Protein AF-A0A7Z1R281-F1 (afdb_monomer_lite)

Foldseek 3Di:
DDPPLPPDPLLVLLQDFADDPPRHDRPLVSLDPVSLVSNLVVLVVQLVVQQVCLVPDPDDDDCVSHVVSNVVGRPSVVSSVVSCVVCVVPVDPD

Secondary structure (DSSP, 8-state):
--TTTT--HHHHHHHSPPBSGGG-B--GGG--HHHHHHHHHHHHHHHHHHHHHHHT--SPP-IIIIIIHHHHTTHHHHHHHHHHHHHHHHS---

pLDDT: mean 91.54, std 13.91, range [41.34, 98.81]

Sequence (94 aa):
MSALSVHSPTVKALLAPWSGPFGGTPPFDRATPSAIERAYEIAIERKRAEVRAIAANPAPPDFANTIQALEDAGQELRRVDCLFRVLAKTMSSG

Radius of gyration: 15.67 Å; chains: 1; bounding box: 44×34×39 Å

Structure (mmCIF, N/CA/C/O backbone):
data_AF-A0A7Z1R281-F1
#
_entry.id   AF-A0A7Z1R281-F1
#
loop_
_atom_site.group_PDB
_atom_site.id
_atom_site.type_symbol
_atom_site.label_atom_id
_atom_site.label_alt_id
_atom_site.label_comp_id
_atom_site.label_asym_id
_atom_site.label_entity_id
_atom_si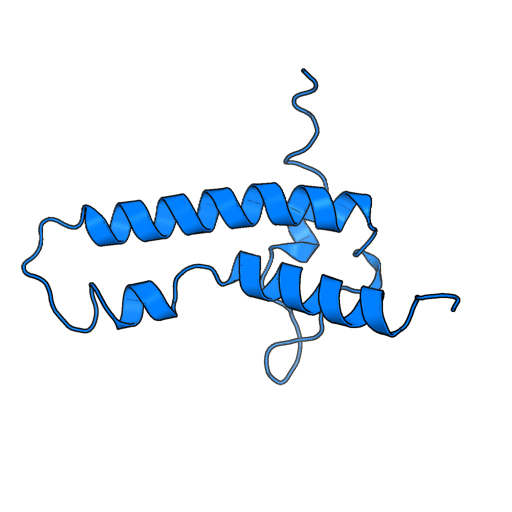te.label_seq_id
_atom_site.pdbx_PDB_ins_code
_atom_site.Cartn_x
_atom_site.Cartn_y
_atom_site.Cartn_z
_atom_site.occupancy
_atom_site.B_iso_or_equiv
_atom_site.auth_seq_id
_atom_site.auth_comp_id
_atom_site.auth_asym_id
_atom_site.auth_atom_id
_atom_site.pdbx_PDB_model_num
ATOM 1 N N . MET A 1 1 ? -7.723 17.267 -18.041 1.00 41.34 1 MET A N 1
ATOM 2 C CA . MET A 1 1 ? -8.288 16.156 -17.241 1.00 41.34 1 MET A CA 1
ATOM 3 C C . MET A 1 1 ? -8.400 14.905 -18.113 1.00 41.34 1 MET A C 1
ATOM 5 O O . MET A 1 1 ? -9.456 14.671 -18.681 1.00 41.34 1 MET A O 1
ATOM 9 N N . SER A 1 2 ? -7.328 14.116 -18.263 1.00 42.69 2 SER A N 1
ATOM 10 C CA . SER A 1 2 ? -7.398 12.858 -19.030 1.00 42.69 2 SER A CA 1
ATOM 11 C C . SER A 1 2 ? -7.592 11.667 -18.101 1.00 42.69 2 SER A C 1
ATOM 13 O O . SER A 1 2 ? -6.678 11.252 -17.392 1.00 42.69 2 SER A O 1
ATOM 15 N N . ALA A 1 3 ? -8.789 11.089 -18.157 1.00 42.59 3 ALA A N 1
ATOM 16 C CA . ALA A 1 3 ? -9.221 9.886 -17.452 1.00 42.59 3 ALA A CA 1
ATOM 17 C C . ALA A 1 3 ? -8.570 8.574 -17.967 1.00 42.59 3 ALA A C 1
ATOM 19 O O . ALA A 1 3 ? -9.139 7.497 -17.816 1.00 42.59 3 ALA A O 1
ATOM 20 N N . LEU A 1 4 ? -7.369 8.630 -18.558 1.00 46.62 4 LEU A N 1
ATOM 21 C CA . LEU A 1 4 ? -6.680 7.463 -19.138 1.00 46.62 4 LEU A CA 1
ATOM 22 C C . LEU A 1 4 ? -5.639 6.807 -18.206 1.00 46.62 4 LEU A C 1
ATOM 24 O O . LEU A 1 4 ? -5.121 5.741 -18.522 1.00 46.62 4 LEU A O 1
ATOM 28 N N . SER A 1 5 ? -5.345 7.378 -17.034 1.00 52.44 5 SER A N 1
ATOM 29 C CA . SER A 1 5 ? -4.129 7.024 -16.271 1.00 52.44 5 SER A CA 1
ATOM 30 C C . SER A 1 5 ? -4.292 5.962 -15.162 1.00 52.44 5 SER A C 1
ATOM 32 O O . SER A 1 5 ? -3.375 5.739 -14.377 1.00 52.44 5 SER A O 1
ATOM 34 N N . VAL A 1 6 ? -5.450 5.299 -15.043 1.00 51.25 6 VAL A N 1
ATOM 35 C CA . VAL A 1 6 ? -5.642 4.186 -14.072 1.00 51.25 6 VAL A CA 1
ATOM 36 C C . VAL A 1 6 ? -5.550 2.805 -14.741 1.00 51.25 6 VAL A C 1
ATOM 38 O O . VAL A 1 6 ? -5.361 1.799 -14.065 1.00 51.25 6 VAL A O 1
ATOM 41 N N . HIS A 1 7 ? -5.621 2.749 -16.076 1.00 61.31 7 HIS A N 1
ATOM 42 C CA . HIS A 1 7 ? -5.666 1.503 -16.855 1.00 61.31 7 HIS A CA 1
ATOM 43 C C . HIS A 1 7 ? -4.338 1.148 -17.538 1.00 61.31 7 HIS A C 1
ATOM 45 O O . HIS A 1 7 ? -4.302 0.248 -18.373 1.00 61.31 7 HIS A O 1
ATOM 51 N N . SER A 1 8 ? -3.238 1.827 -17.192 1.00 84.44 8 SER A N 1
ATOM 52 C CA . SER A 1 8 ? -1.931 1.495 -17.761 1.00 84.44 8 SER A CA 1
ATOM 53 C C . SER A 1 8 ? -1.452 0.120 -17.260 1.00 84.44 8 SER A C 1
ATOM 55 O O . SER A 1 8 ? -1.329 -0.069 -16.042 1.00 84.44 8 SER A O 1
ATOM 57 N N . PRO A 1 9 ? -1.135 -0.838 -18.155 1.00 87.50 9 PRO A N 1
ATOM 58 C CA . PRO A 1 9 ? -0.618 -2.151 -17.768 1.00 87.50 9 PRO A CA 1
ATOM 59 C C . PRO A 1 9 ? 0.674 -2.085 -16.946 1.00 87.50 9 PRO A C 1
ATOM 61 O O . PRO A 1 9 ? 0.888 -2.937 -16.083 1.00 87.50 9 PRO A O 1
ATOM 64 N N . THR A 1 10 ? 1.519 -1.072 -17.177 1.00 92.81 10 THR A N 1
ATOM 65 C CA . THR A 1 10 ? 2.759 -0.875 -16.413 1.00 92.81 10 THR A CA 1
ATOM 66 C C . THR A 1 10 ? 2.454 -0.456 -14.981 1.00 92.81 10 THR A C 1
ATOM 68 O O . THR A 1 10 ? 2.889 -1.130 -14.056 1.00 92.81 10 THR A O 1
ATOM 71 N N . VAL A 1 11 ? 1.605 0.560 -14.785 1.00 96.50 11 VAL A N 1
ATOM 72 C CA . VAL A 1 11 ? 1.170 1.024 -13.453 1.00 96.50 11 VAL A CA 1
ATOM 73 C C . VAL A 1 11 ? 0.501 -0.106 -12.670 1.00 96.50 11 VAL A C 1
ATOM 75 O O . VAL A 1 11 ? 0.833 -0.336 -11.509 1.00 96.50 11 VAL A O 1
ATOM 78 N N . LYS A 1 12 ? -0.393 -0.871 -13.313 1.00 95.50 12 LYS A N 1
ATOM 79 C CA . LYS A 1 12 ? -1.042 -2.030 -12.682 1.00 95.50 12 LYS A CA 1
ATOM 80 C C . LYS A 1 12 ? -0.019 -3.068 -12.212 1.00 95.50 12 LYS A C 1
ATOM 82 O O . LYS A 1 12 ? -0.190 -3.637 -11.137 1.00 95.50 12 LYS A O 1
ATOM 87 N N . ALA A 1 13 ? 1.033 -3.307 -12.993 1.00 95.25 13 ALA A N 1
ATOM 88 C CA . ALA A 1 13 ? 2.078 -4.254 -12.626 1.00 95.25 13 ALA A CA 1
ATOM 89 C C . ALA A 1 13 ? 2.890 -3.798 -11.404 1.00 95.25 13 ALA A C 1
ATOM 91 O O . ALA A 1 13 ? 3.235 -4.640 -10.584 1.00 95.25 13 ALA A O 1
ATOM 92 N N . LEU A 1 14 ? 3.151 -2.493 -11.245 1.00 97.00 14 LEU A N 1
ATOM 93 C CA . LEU A 1 14 ? 3.921 -1.981 -10.099 1.00 97.00 14 LEU A CA 1
ATOM 94 C C . LEU A 1 14 ? 3.149 -2.078 -8.770 1.00 97.00 14 LEU A C 1
ATOM 96 O O . LEU A 1 14 ? 3.761 -2.173 -7.708 1.00 97.00 14 LEU A O 1
ATOM 100 N N . LEU A 1 15 ? 1.813 -2.059 -8.828 1.00 97.44 15 LEU A N 1
ATOM 101 C CA . LEU A 1 15 ? 0.930 -2.152 -7.657 1.00 97.44 15 LEU A CA 1
ATOM 102 C C . LEU A 1 15 ? 0.630 -3.609 -7.257 1.00 97.44 15 LEU A C 1
ATOM 104 O O . LEU A 1 15 ? 0.418 -3.910 -6.077 1.00 97.44 15 LEU A O 1
ATOM 108 N N . ALA A 1 16 ? 0.611 -4.519 -8.232 1.00 96.19 16 ALA A N 1
ATOM 109 C CA . ALA A 1 16 ? 0.260 -5.919 -8.028 1.00 96.19 16 ALA A CA 1
ATOM 110 C C . ALA A 1 16 ? 1.274 -6.667 -7.135 1.00 96.19 16 ALA A C 1
ATOM 112 O O . ALA A 1 16 ? 2.458 -6.321 -7.115 1.00 96.19 16 ALA A O 1
ATOM 113 N N . PRO A 1 17 ? 0.841 -7.722 -6.415 1.00 96.19 17 PRO A N 1
ATOM 114 C CA . PRO A 1 17 ? 1.759 -8.669 -5.794 1.00 96.19 17 PRO A CA 1
ATOM 115 C C . PRO A 1 17 ? 2.760 -9.219 -6.809 1.00 96.19 17 PRO A C 1
ATOM 117 O O . PRO A 1 17 ? 2.412 -9.481 -7.963 1.00 96.19 17 PRO A O 1
ATOM 120 N N . TRP A 1 18 ? 4.000 -9.406 -6.372 1.00 95.19 18 TRP A N 1
ATOM 121 C CA . TRP A 1 18 ? 5.015 -10.031 -7.206 1.00 95.19 18 TRP A CA 1
ATOM 122 C C . TRP A 1 18 ? 4.743 -11.528 -7.336 1.00 95.19 18 TRP A C 1
ATOM 124 O O . TRP A 1 18 ? 4.099 -12.145 -6.487 1.00 95.19 18 TRP A O 1
ATOM 134 N N . SER A 1 19 ? 5.220 -12.107 -8.432 1.00 91.69 19 SER A N 1
ATOM 135 C CA . SER A 1 19 ? 5.035 -13.524 -8.742 1.00 91.69 19 SER A CA 1
ATOM 136 C C . SER A 1 19 ? 6.385 -14.231 -8.814 1.00 91.69 19 SER A C 1
ATOM 138 O O . SER A 1 19 ? 7.397 -13.610 -9.145 1.00 91.69 19 SER A O 1
ATOM 140 N N . GLY A 1 20 ? 6.396 -15.519 -8.468 1.00 92.69 20 GLY A N 1
ATOM 141 C CA . GLY A 1 20 ? 7.594 -16.360 -8.429 1.00 92.69 20 GLY A CA 1
ATOM 142 C C . GLY A 1 20 ? 7.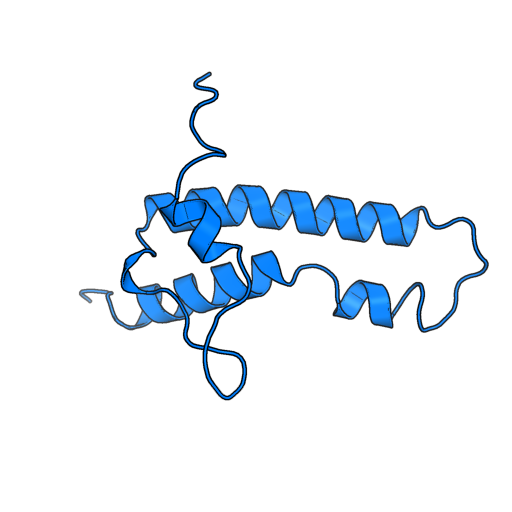942 -16.876 -7.023 1.00 92.69 20 GLY A C 1
ATOM 143 O O . GLY A 1 20 ? 7.239 -16.574 -6.056 1.00 92.69 20 GLY A O 1
ATOM 144 N N . PRO A 1 21 ? 9.010 -17.684 -6.902 1.00 93.94 21 PRO A N 1
ATOM 145 C CA . PRO A 1 21 ? 9.467 -18.239 -5.628 1.00 93.94 21 PRO A CA 1
ATOM 146 C C . PRO A 1 21 ? 9.796 -17.162 -4.582 1.00 93.94 21 PRO A C 1
ATOM 148 O O . PRO A 1 21 ? 10.128 -16.032 -4.932 1.00 93.94 21 PRO A O 1
ATOM 151 N N . PHE A 1 22 ? 9.730 -17.523 -3.295 1.00 92.56 22 PHE A N 1
ATOM 152 C CA . PHE A 1 22 ? 10.125 -16.665 -2.160 1.00 92.56 22 PHE A CA 1
ATOM 153 C C . PHE A 1 22 ? 9.411 -15.300 -2.074 1.00 92.56 22 PHE A C 1
ATOM 155 O O . PHE A 1 22 ? 9.964 -14.345 -1.539 1.00 92.56 22 PHE A O 1
ATOM 162 N N . GLY A 1 23 ? 8.182 -15.192 -2.590 1.00 87.81 23 GLY A N 1
ATOM 163 C CA . GLY A 1 23 ? 7.422 -13.933 -2.607 1.00 87.81 23 GLY A CA 1
ATOM 164 C C . GLY A 1 23 ? 7.558 -13.127 -3.904 1.00 87.81 23 GLY A C 1
ATOM 165 O O . GLY A 1 23 ? 6.937 -12.073 -4.025 1.00 87.81 23 GLY A O 1
ATOM 166 N N . GLY A 1 24 ? 8.295 -13.649 -4.887 1.00 93.69 24 GLY A N 1
ATOM 167 C CA . GLY A 1 24 ? 8.344 -13.145 -6.254 1.00 93.69 24 GLY A CA 1
ATOM 168 C C . GLY A 1 24 ? 9.415 -12.091 -6.525 1.00 93.69 24 GLY A C 1
ATOM 169 O O . GLY A 1 24 ? 10.095 -11.602 -5.626 1.00 93.69 24 GLY A O 1
ATOM 170 N N . THR A 1 25 ? 9.577 -11.749 -7.804 1.00 92.94 25 THR A N 1
ATOM 171 C CA . THR A 1 25 ? 10.562 -10.760 -8.273 1.00 92.94 25 THR A CA 1
ATOM 172 C C . THR A 1 25 ? 9.867 -9.463 -8.706 1.00 92.94 25 THR A C 1
ATOM 174 O O . THR A 1 25 ? 8.826 -9.537 -9.369 1.00 92.94 25 THR A O 1
ATOM 177 N N . PRO A 1 26 ? 10.411 -8.273 -8.374 1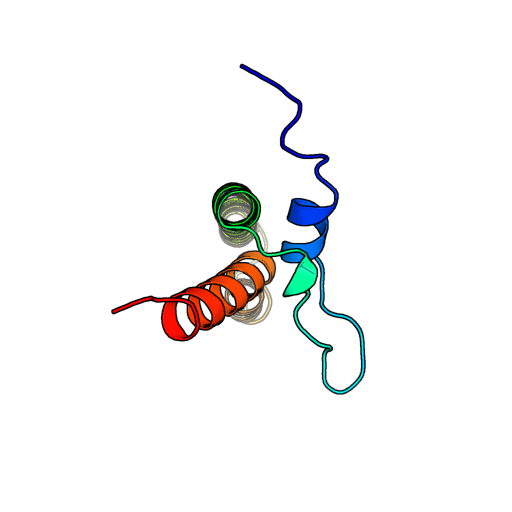.00 94.69 26 PRO A N 1
ATOM 178 C CA . PRO A 1 26 ? 9.823 -7.009 -8.805 1.00 94.69 26 PRO A CA 1
ATOM 179 C C . PRO A 1 26 ? 9.819 -6.870 -10.340 1.00 94.69 26 PRO A C 1
ATOM 181 O O . PRO A 1 26 ? 10.795 -7.260 -10.986 1.00 94.69 26 PRO A O 1
ATOM 184 N N . PRO A 1 27 ? 8.774 -6.272 -10.941 1.00 94.94 27 PRO A N 1
ATOM 185 C CA . PRO A 1 27 ? 8.670 -6.082 -12.390 1.00 94.94 27 PRO A CA 1
ATOM 186 C C . PRO A 1 27 ? 9.511 -4.883 -12.868 1.00 94.94 27 PRO A C 1
ATOM 188 O O . PRO A 1 27 ? 8.977 -3.852 -13.287 1.00 94.94 27 PRO A O 1
ATOM 191 N N . PHE A 1 28 ? 10.839 -4.984 -12.760 1.00 93.25 28 PHE A N 1
ATOM 192 C CA . PHE A 1 28 ? 11.766 -3.903 -13.127 1.00 93.25 28 PHE A CA 1
ATOM 193 C C . PHE A 1 28 ? 11.660 -3.490 -14.601 1.00 93.25 28 PHE A C 1
ATOM 195 O O . PHE A 1 28 ? 11.834 -2.317 -14.919 1.00 93.25 28 PHE A O 1
ATOM 202 N N . ASP A 1 29 ? 11.293 -4.420 -15.486 1.00 93.12 29 ASP A N 1
ATOM 203 C CA . ASP A 1 29 ? 11.038 -4.187 -16.913 1.00 93.12 29 ASP A CA 1
ATOM 204 C C . ASP A 1 29 ? 9.906 -3.177 -17.175 1.00 93.12 29 ASP A C 1
ATOM 206 O O . ASP A 1 29 ? 9.829 -2.588 -18.252 1.00 93.12 29 ASP A O 1
ATOM 210 N N . ARG A 1 30 ? 9.029 -2.952 -16.189 1.00 93.62 30 ARG A N 1
ATOM 211 C CA . ARG A 1 30 ? 7.858 -2.064 -16.293 1.00 93.62 30 ARG A CA 1
ATOM 212 C C . ARG A 1 30 ? 7.991 -0.782 -15.478 1.00 93.62 30 ARG A C 1
ATOM 214 O O . ARG A 1 30 ? 7.097 0.065 -15.532 1.00 93.62 30 ARG A O 1
ATOM 221 N N . ALA A 1 31 ? 9.067 -0.638 -14.711 1.00 93.56 31 ALA A N 1
ATOM 222 C CA . ALA A 1 31 ? 9.250 0.430 -13.738 1.00 93.56 31 ALA A CA 1
ATOM 223 C C . ALA A 1 31 ? 9.902 1.675 -14.367 1.00 93.56 31 ALA A C 1
ATOM 225 O O . ALA A 1 31 ? 11.036 2.035 -14.064 1.00 93.56 31 ALA A O 1
ATOM 226 N N . THR A 1 32 ? 9.174 2.350 -15.261 1.00 93.19 32 THR A N 1
ATOM 227 C CA . THR A 1 32 ? 9.590 3.656 -15.801 1.00 93.19 32 THR A CA 1
ATOM 228 C C . THR A 1 32 ? 9.343 4.778 -14.781 1.00 93.19 32 THR A C 1
ATOM 230 O O . THR A 1 32 ? 8.432 4.647 -13.959 1.00 93.19 32 THR A O 1
ATOM 233 N N . PRO A 1 33 ? 10.058 5.923 -14.851 1.00 93.69 33 PRO A N 1
ATOM 234 C CA . PRO A 1 33 ? 9.813 7.054 -13.949 1.00 93.69 33 PRO A CA 1
ATOM 235 C C . PRO A 1 33 ? 8.344 7.505 -13.912 1.00 93.69 33 PRO A C 1
ATOM 237 O O . PRO A 1 33 ? 7.776 7.664 -12.836 1.00 93.69 33 PRO A O 1
ATOM 240 N N . SER A 1 34 ? 7.692 7.604 -15.077 1.00 94.50 34 SER A N 1
ATOM 241 C CA . SER A 1 34 ? 6.275 7.982 -15.181 1.00 94.50 34 SER A CA 1
ATOM 242 C C . SER A 1 34 ? 5.321 6.937 -14.592 1.00 94.50 34 SER A C 1
ATOM 244 O O . SER A 1 34 ? 4.305 7.289 -13.993 1.00 94.50 34 SER A O 1
ATOM 246 N N . ALA A 1 35 ? 5.634 5.645 -14.736 1.00 96.12 35 ALA A N 1
ATOM 247 C CA . ALA A 1 35 ? 4.838 4.583 -14.132 1.00 96.12 35 ALA A CA 1
ATOM 248 C C . ALA A 1 35 ? 4.986 4.578 -12.604 1.00 96.12 35 ALA A C 1
ATOM 250 O O . ALA A 1 35 ? 3.995 4.366 -11.909 1.00 96.12 35 ALA A O 1
ATOM 251 N N . ILE A 1 36 ? 6.191 4.845 -12.089 1.00 96.44 36 ILE A N 1
ATOM 252 C CA . ILE A 1 36 ? 6.474 4.945 -10.652 1.00 96.44 36 ILE A CA 1
ATOM 253 C C . ILE A 1 36 ? 5.749 6.137 -10.033 1.00 96.44 36 ILE A C 1
ATOM 255 O O . ILE A 1 36 ? 5.061 5.957 -9.032 1.00 96.44 36 ILE A O 1
ATOM 259 N N . GLU A 1 37 ? 5.853 7.325 -10.634 1.00 96.19 37 GLU A N 1
ATOM 260 C CA . GLU A 1 37 ? 5.154 8.530 -10.170 1.00 96.19 37 GLU A CA 1
ATOM 261 C C . GLU A 1 37 ? 3.650 8.266 -10.050 1.00 96.19 37 GLU A C 1
ATOM 263 O O . GLU A 1 37 ? 3.056 8.425 -8.981 1.00 96.19 37 GLU A O 1
ATOM 268 N N . ARG A 1 38 ? 3.045 7.731 -11.115 1.00 96.81 38 ARG A N 1
ATOM 269 C CA . ARG A 1 38 ? 1.616 7.429 -11.116 1.00 96.81 38 ARG A CA 1
ATOM 270 C C . ARG A 1 38 ? 1.234 6.332 -10.118 1.00 96.81 38 ARG A C 1
ATOM 272 O O . ARG A 1 38 ? 0.170 6.403 -9.500 1.00 96.81 38 ARG A O 1
ATOM 279 N N . ALA A 1 39 ? 2.070 5.308 -9.961 1.00 97.75 39 ALA A N 1
ATOM 280 C CA . ALA A 1 39 ? 1.835 4.245 -8.991 1.00 97.75 39 ALA A CA 1
ATOM 281 C C . ALA A 1 39 ? 1.924 4.766 -7.547 1.00 97.75 39 ALA A C 1
ATOM 283 O O . ALA A 1 39 ? 1.106 4.364 -6.722 1.00 97.75 39 ALA A O 1
ATOM 284 N N . TYR A 1 40 ? 2.834 5.699 -7.246 1.00 98.12 40 TYR A N 1
ATOM 285 C CA . TYR A 1 40 ? 2.905 6.355 -5.938 1.00 98.12 40 TYR A CA 1
ATOM 286 C C . TYR A 1 40 ? 1.616 7.107 -5.611 1.00 98.12 40 TYR A C 1
ATOM 288 O O . TYR A 1 40 ? 1.065 6.905 -4.531 1.00 98.12 40 TYR A O 1
ATOM 296 N N . GLU A 1 41 ? 1.102 7.927 -6.533 1.00 98.00 41 GLU A N 1
ATOM 297 C CA . GLU A 1 41 ? -0.153 8.666 -6.327 1.00 98.00 41 GLU A CA 1
ATOM 298 C C . GLU A 1 41 ? -1.310 7.727 -5.955 1.00 98.00 41 GLU A C 1
ATOM 300 O O . GLU A 1 41 ? -2.029 7.959 -4.980 1.00 98.00 41 GLU A O 1
ATOM 305 N N . ILE A 1 42 ? -1.458 6.630 -6.705 1.00 98.25 42 ILE A N 1
ATOM 306 C CA . ILE A 1 42 ? -2.505 5.629 -6.475 1.00 98.25 42 ILE A CA 1
ATOM 307 C C . ILE A 1 42 ? -2.291 4.914 -5.135 1.00 98.25 42 ILE A C 1
ATOM 309 O O . ILE A 1 42 ? -3.233 4.782 -4.352 1.00 98.25 42 ILE A O 1
ATOM 313 N N . ALA A 1 43 ? -1.068 4.465 -4.854 1.00 98.31 43 ALA A N 1
ATOM 314 C CA . ALA A 1 43 ? -0.755 3.697 -3.654 1.00 98.31 43 ALA A CA 1
ATOM 315 C C . ALA A 1 43 ? -0.867 4.529 -2.366 1.00 98.31 43 ALA A C 1
ATOM 317 O O . ALA A 1 43 ? -1.296 4.010 -1.335 1.00 98.31 43 ALA A O 1
ATOM 318 N N . ILE A 1 44 ? -0.528 5.822 -2.413 1.00 98.62 44 ILE A N 1
ATOM 319 C CA . ILE A 1 44 ? -0.722 6.749 -1.290 1.00 98.62 44 ILE A CA 1
ATOM 320 C C . ILE A 1 44 ? -2.213 6.908 -0.996 1.00 98.62 44 ILE A C 1
ATOM 322 O O . ILE A 1 44 ? -2.613 6.815 0.167 1.00 98.62 44 ILE A O 1
ATOM 326 N N . GLU A 1 45 ? -3.044 7.120 -2.020 1.00 98.56 45 GLU A N 1
ATOM 327 C CA . GLU A 1 45 ? -4.482 7.286 -1.801 1.00 98.56 45 GLU A CA 1
ATOM 328 C C . GLU A 1 45 ? -5.134 5.998 -1.287 1.00 98.56 45 GLU A C 1
ATOM 330 O O . GLU A 1 45 ? -5.955 6.043 -0.370 1.00 98.56 45 GLU A O 1
ATOM 335 N N . ARG A 1 46 ? -4.709 4.835 -1.791 1.00 98.50 46 ARG A N 1
ATOM 336 C CA . ARG A 1 46 ? -5.173 3.533 -1.292 1.00 98.50 46 ARG A CA 1
ATOM 337 C C . ARG A 1 46 ? -4.759 3.283 0.153 1.00 98.50 46 ARG A C 1
ATOM 339 O O . ARG A 1 46 ? -5.624 2.971 0.963 1.00 98.50 46 ARG A O 1
ATOM 346 N N . LYS A 1 47 ? -3.499 3.545 0.522 1.00 98.69 47 LYS A N 1
ATOM 347 C CA . LYS A 1 47 ? -3.058 3.455 1.924 1.00 98.69 47 LYS A CA 1
ATOM 348 C C . LYS A 1 47 ? -3.864 4.387 2.832 1.00 98.69 47 LYS A C 1
ATOM 350 O O . LYS A 1 47 ? -4.254 3.998 3.928 1.00 98.69 47 LYS A O 1
ATOM 355 N N . ARG A 1 48 ? -4.142 5.622 2.396 1.00 98.75 48 ARG A N 1
ATOM 356 C CA . ARG A 1 48 ? -5.002 6.545 3.156 1.00 98.75 48 ARG A CA 1
ATOM 357 C C . ARG A 1 48 ? -6.414 5.988 3.321 1.00 98.75 48 ARG A C 1
ATOM 359 O O . ARG A 1 48 ? -6.972 6.106 4.406 1.00 98.75 48 ARG A O 1
ATOM 366 N N . ALA A 1 49 ? -6.987 5.389 2.279 1.00 98.75 49 ALA A N 1
ATOM 367 C CA . ALA A 1 49 ? -8.300 4.756 2.349 1.00 98.75 49 ALA A CA 1
ATOM 368 C C . ALA A 1 49 ? -8.317 3.559 3.315 1.00 98.75 49 ALA A C 1
ATOM 370 O O . ALA A 1 49 ? -9.225 3.477 4.137 1.00 98.75 49 ALA A O 1
ATOM 371 N N . GLU A 1 50 ? -7.298 2.699 3.274 1.00 98.69 50 GLU A N 1
ATOM 372 C CA . GLU A 1 50 ? -7.120 1.577 4.207 1.00 98.69 50 GLU A CA 1
ATOM 373 C C . GLU A 1 50 ? -7.042 2.069 5.659 1.00 98.69 50 GLU A C 1
ATOM 375 O O . GLU A 1 50 ? -7.807 1.620 6.508 1.00 98.69 50 GLU A O 1
ATOM 380 N N . VAL A 1 51 ? -6.195 3.065 5.940 1.00 98.81 51 VAL A N 1
ATOM 381 C CA . VAL A 1 51 ? -6.061 3.651 7.286 1.00 98.81 51 VAL A CA 1
ATOM 382 C C . VAL A 1 51 ? -7.363 4.305 7.753 1.00 98.81 51 VAL A C 1
ATOM 384 O O . VAL A 1 51 ? -7.741 4.149 8.911 1.00 98.81 51 VAL A O 1
ATOM 387 N N . ARG A 1 52 ? -8.088 5.007 6.869 1.00 98.81 52 ARG A N 1
ATOM 388 C CA . ARG A 1 52 ? -9.410 5.567 7.200 1.00 98.81 52 ARG A CA 1
ATOM 389 C C . ARG A 1 52 ? -10.420 4.473 7.539 1.00 98.81 52 ARG A C 1
ATOM 391 O O . ARG A 1 52 ? -11.194 4.659 8.468 1.00 98.81 52 ARG A O 1
ATOM 398 N N . ALA A 1 53 ? -10.413 3.356 6.814 1.00 98.69 53 ALA A N 1
ATOM 399 C CA . ALA A 1 53 ? -11.300 2.229 7.089 1.00 98.69 53 ALA A CA 1
ATOM 400 C C . ALA A 1 53 ? -10.988 1.577 8.445 1.00 98.69 53 ALA A C 1
ATOM 402 O O . ALA A 1 53 ? -11.911 1.288 9.200 1.00 98.69 53 ALA A O 1
ATOM 403 N N . ILE A 1 54 ? -9.703 1.422 8.779 1.00 98.75 54 ILE A N 1
ATOM 404 C CA . ILE A 1 54 ? -9.255 0.941 10.095 1.00 98.75 54 ILE A CA 1
ATOM 405 C C . ILE A 1 54 ? -9.736 1.888 11.200 1.00 98.75 54 ILE A C 1
ATOM 407 O O . ILE A 1 54 ? -10.366 1.453 12.159 1.00 98.75 54 ILE A O 1
ATOM 411 N N . ALA A 1 55 ? -9.506 3.193 11.037 1.00 98.50 55 ALA A N 1
ATOM 412 C CA . ALA A 1 55 ? -9.899 4.204 12.018 1.00 98.50 55 ALA A CA 1
ATOM 413 C C . ALA A 1 55 ? -11.424 4.340 12.189 1.00 98.50 55 ALA A C 1
ATOM 415 O O . ALA A 1 55 ? -11.886 4.757 13.247 1.00 98.50 55 ALA A O 1
ATOM 416 N N . ALA A 1 56 ? -12.201 4.013 11.153 1.00 98.56 56 ALA A N 1
ATOM 417 C CA . ALA A 1 56 ? -13.660 4.069 11.164 1.00 9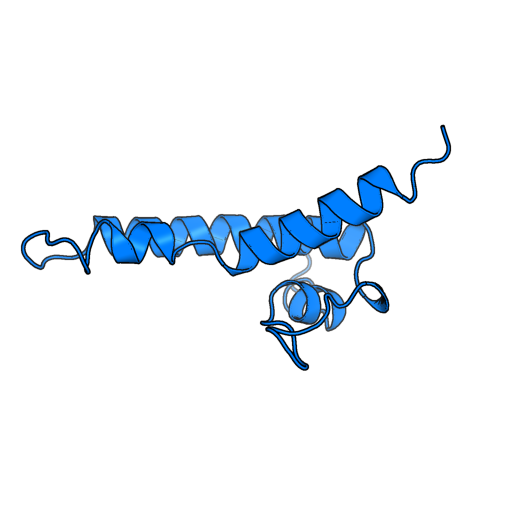8.56 56 ALA A CA 1
ATOM 418 C C . ALA A 1 56 ? -14.326 2.736 11.556 1.00 98.56 56 ALA A C 1
ATOM 420 O O . ALA A 1 56 ? -15.553 2.638 11.493 1.00 98.56 56 ALA A O 1
ATOM 421 N N . ASN A 1 57 ? -13.557 1.706 11.924 1.00 98.56 57 ASN A N 1
ATOM 422 C CA . ASN A 1 57 ? -14.108 0.413 12.314 1.00 98.56 57 ASN A CA 1
ATOM 423 C C . ASN A 1 57 ? -14.965 0.551 13.595 1.00 98.56 57 ASN A C 1
ATOM 425 O O . ASN A 1 57 ? -14.441 0.986 14.619 1.00 98.56 57 ASN A O 1
ATOM 429 N N . PRO A 1 58 ? -16.265 0.188 13.570 1.00 98.31 58 PRO A N 1
ATOM 430 C CA . PRO A 1 58 ? -17.157 0.367 14.717 1.00 98.31 58 PRO A CA 1
ATOM 431 C C . PRO A 1 58 ? -16.995 -0.701 15.811 1.00 98.31 58 PRO A C 1
ATOM 433 O O . PRO A 1 58 ? -17.586 -0.560 16.883 1.00 98.31 58 PRO A O 1
ATOM 436 N N . ALA A 1 59 ? -16.263 -1.789 15.552 1.00 98.56 59 ALA A N 1
ATOM 437 C CA . ALA A 1 59 ? -16.002 -2.809 16.563 1.00 98.56 59 ALA A CA 1
ATOM 438 C C . ALA A 1 59 ? -15.099 -2.256 17.687 1.00 98.56 59 ALA A C 1
ATOM 440 O O . ALA A 1 59 ? -14.268 -1.383 17.424 1.00 98.56 59 ALA A O 1
ATOM 441 N N . PRO A 1 60 ? -15.205 -2.764 18.932 1.00 98.56 60 PRO A N 1
ATOM 442 C CA . PRO A 1 60 ? -14.237 -2.442 19.976 1.00 98.56 60 PRO A CA 1
ATOM 443 C C . PRO A 1 60 ? -12.800 -2.717 19.494 1.00 98.56 60 PRO A C 1
ATOM 445 O O . PRO A 1 60 ? -12.565 -3.766 18.886 1.00 98.56 60 PRO A O 1
ATOM 448 N N . PRO A 1 61 ? -11.840 -1.807 19.732 1.00 98.31 61 PRO A N 1
ATOM 449 C CA . PRO A 1 61 ? -10.486 -1.963 19.222 1.00 98.31 61 PRO A CA 1
ATOM 450 C C . PRO A 1 61 ? -9.798 -3.173 19.856 1.00 98.31 61 PRO A C 1
ATOM 452 O O . PRO A 1 61 ? -9.821 -3.361 21.073 1.00 98.31 61 PRO A O 1
ATOM 455 N N . ASP A 1 62 ? -9.150 -3.968 19.016 1.00 98.62 62 ASP A N 1
ATOM 456 C CA . ASP A 1 62 ? -8.314 -5.095 19.396 1.00 98.62 62 ASP A CA 1
ATOM 457 C C . ASP A 1 62 ? -7.016 -5.098 18.568 1.00 98.62 62 ASP A C 1
ATOM 459 O O . ASP A 1 62 ? -6.775 -4.238 17.712 1.00 98.62 62 ASP A O 1
ATOM 463 N N . PHE A 1 63 ? -6.133 -6.056 18.848 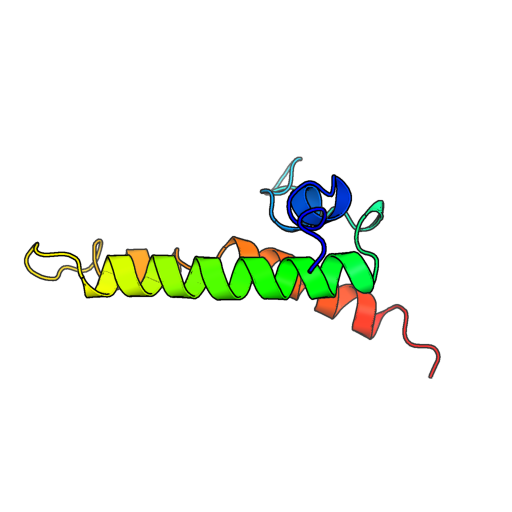1.00 98.62 63 PHE A N 1
ATOM 464 C CA . PHE A 1 63 ? -4.859 -6.150 18.140 1.00 98.62 63 PHE A CA 1
ATOM 465 C C . PHE A 1 63 ? -5.042 -6.371 16.631 1.00 98.62 63 PHE A C 1
ATOM 467 O O . PHE A 1 63 ? -4.322 -5.764 15.840 1.00 98.62 63 PHE A O 1
ATOM 474 N N . ALA A 1 64 ? -5.996 -7.214 16.229 1.00 98.75 64 ALA A N 1
ATOM 475 C CA . ALA A 1 64 ? -6.193 -7.592 14.834 1.00 98.75 64 ALA A CA 1
ATOM 476 C C . ALA A 1 64 ? -6.760 -6.424 14.016 1.00 98.75 64 ALA A C 1
ATOM 478 O O . ALA A 1 64 ? -6.273 -6.110 12.931 1.00 98.75 64 ALA A O 1
ATOM 479 N N . ASN A 1 65 ? -7.771 -5.750 14.556 1.00 98.44 65 ASN A N 1
ATOM 480 C CA . ASN A 1 65 ? -8.504 -4.703 13.866 1.00 98.44 65 ASN A CA 1
ATOM 481 C C . ASN A 1 65 ? -7.811 -3.335 13.894 1.00 98.44 65 ASN A C 1
ATOM 483 O O . ASN A 1 65 ? -8.192 -2.468 13.112 1.00 98.44 65 ASN A O 1
ATOM 487 N N . THR A 1 66 ? -6.798 -3.156 14.750 1.00 98.44 66 THR A N 1
ATOM 488 C CA . THR A 1 66 ? -6.013 -1.920 14.833 1.00 98.44 66 THR A CA 1
ATOM 489 C C . THR A 1 66 ? -4.556 -2.151 14.439 1.00 98.44 66 THR A C 1
ATOM 491 O O . THR A 1 66 ? -4.120 -1.652 13.409 1.00 98.44 66 THR A O 1
ATOM 494 N N . ILE A 1 67 ? -3.782 -2.906 15.225 1.00 98.56 67 ILE A N 1
ATOM 495 C CA . ILE A 1 67 ? -2.324 -3.001 15.040 1.00 98.56 67 ILE A CA 1
ATOM 496 C C . ILE A 1 67 ? -1.974 -3.843 13.818 1.00 98.56 67 ILE A C 1
ATOM 498 O O . ILE A 1 67 ? -1.282 -3.362 12.926 1.00 98.56 67 ILE A O 1
ATOM 502 N N . GLN A 1 68 ? -2.492 -5.068 13.738 1.00 98.69 68 GLN A N 1
ATOM 503 C CA . GLN A 1 68 ? -2.242 -5.940 12.594 1.00 98.69 68 GLN A CA 1
ATOM 504 C C . GLN A 1 68 ? -2.749 -5.299 11.298 1.00 98.69 68 GLN A C 1
ATOM 506 O O . GLN A 1 68 ? -2.023 -5.264 10.310 1.00 98.69 68 GLN A O 1
ATOM 511 N N . ALA A 1 69 ? -3.952 -4.718 11.314 1.00 98.69 69 ALA A N 1
ATOM 512 C CA . ALA A 1 69 ? -4.491 -4.025 10.152 1.00 98.69 69 ALA A CA 1
ATOM 513 C C . ALA A 1 69 ? -3.616 -2.834 9.706 1.00 98.69 69 ALA A C 1
ATOM 515 O O . ALA A 1 69 ? -3.436 -2.628 8.506 1.00 98.69 69 ALA A O 1
ATOM 516 N N . LEU A 1 70 ? -3.043 -2.061 10.640 1.00 98.62 70 LEU A N 1
ATOM 517 C CA . LEU A 1 70 ? -2.125 -0.961 10.316 1.00 98.62 70 LEU A CA 1
ATOM 518 C C . LEU A 1 70 ? -0.788 -1.454 9.745 1.00 98.62 70 LEU A C 1
ATOM 520 O O . LEU A 1 70 ? -0.263 -0.822 8.827 1.00 98.62 70 LEU A O 1
ATOM 524 N N . GLU A 1 71 ? -0.256 -2.570 10.249 1.00 98.25 71 GLU A N 1
ATOM 525 C CA . GLU A 1 71 ? 0.940 -3.214 9.689 1.00 98.25 71 GLU A CA 1
ATOM 526 C C . GLU A 1 71 ? 0.677 -3.730 8.265 1.00 98.25 71 GLU A C 1
ATOM 528 O O . GLU A 1 71 ? 1.463 -3.498 7.334 1.00 98.25 71 GLU A O 1
ATOM 533 N N . ASP A 1 72 ? -0.484 -4.353 8.059 1.00 98.00 72 ASP A N 1
ATOM 534 C CA . ASP A 1 72 ? -0.907 -4.868 6.762 1.00 98.00 72 ASP A CA 1
ATOM 535 C C . ASP A 1 72 ? -1.211 -3.746 5.758 1.00 98.00 72 ASP A C 1
ATOM 537 O O . ASP A 1 72 ? -0.953 -3.916 4.565 1.00 98.00 72 ASP A O 1
ATOM 541 N N . ALA A 1 73 ? -1.661 -2.573 6.207 1.00 98.50 73 ALA A N 1
ATOM 542 C CA . ALA A 1 73 ? -1.950 -1.437 5.337 1.00 98.50 73 ALA A CA 1
ATOM 543 C C . ALA A 1 73 ? -0.711 -0.942 4.565 1.00 98.50 73 ALA A C 1
ATOM 545 O O . ALA A 1 73 ? 0.413 -0.857 5.071 1.00 98.50 73 ALA A O 1
ATOM 546 N N . GLY A 1 74 ? -0.925 -0.541 3.314 1.00 98.31 74 GLY A N 1
ATOM 547 C CA . GLY A 1 74 ? 0.078 0.067 2.450 1.00 98.31 74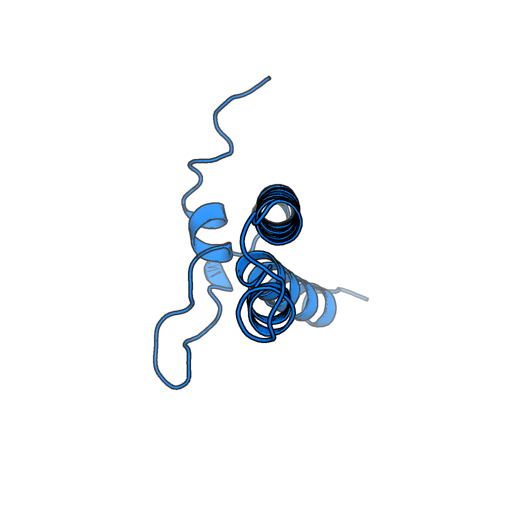 GLY A CA 1
ATOM 548 C C . GLY A 1 74 ? 0.983 -0.912 1.705 1.00 98.31 74 GLY A C 1
ATOM 549 O O . GLY A 1 74 ? 2.059 -0.496 1.270 1.00 98.31 74 GLY A O 1
ATOM 550 N N . GLN A 1 75 ? 0.584 -2.178 1.517 1.00 97.94 75 GLN A N 1
ATOM 551 C CA . GLN A 1 75 ? 1.383 -3.154 0.753 1.00 97.94 75 GLN A CA 1
ATOM 552 C C . GLN A 1 75 ? 1.745 -2.654 -0.649 1.00 97.94 75 GLN A C 1
ATOM 554 O O . GLN A 1 75 ? 2.881 -2.809 -1.090 1.00 97.94 75 GLN A O 1
ATOM 559 N N . GLU A 1 76 ? 0.799 -2.032 -1.353 1.00 98.31 76 GLU A N 1
ATOM 560 C CA . GLU A 1 76 ? 1.061 -1.486 -2.686 1.00 98.31 76 GLU A CA 1
ATOM 561 C C . GLU A 1 76 ? 2.113 -0.375 -2.642 1.00 98.31 76 GLU A C 1
ATOM 563 O O . GLU A 1 76 ? 3.045 -0.374 -3.443 1.00 98.31 76 GLU A O 1
ATOM 568 N N . LEU A 1 77 ? 2.027 0.521 -1.654 1.00 98.62 77 LEU A N 1
ATOM 569 C CA . LEU A 1 77 ? 2.996 1.603 -1.482 1.00 98.62 77 LEU A CA 1
ATOM 570 C C . LEU A 1 77 ? 4.395 1.054 -1.186 1.00 98.62 77 LEU A C 1
ATOM 572 O O . LEU A 1 77 ? 5.368 1.551 -1.745 1.00 98.62 77 LEU A O 1
ATOM 576 N N . ARG A 1 78 ? 4.500 -0.003 -0.367 1.00 98.00 78 ARG A N 1
ATOM 577 C CA . ARG A 1 78 ? 5.774 -0.690 -0.099 1.00 98.00 78 ARG A CA 1
ATOM 578 C C . ARG A 1 78 ? 6.401 -1.268 -1.371 1.00 98.00 78 ARG A C 1
ATOM 580 O O . ARG A 1 78 ? 7.613 -1.162 -1.547 1.00 98.00 78 ARG A O 1
ATOM 587 N N . ARG A 1 79 ? 5.603 -1.847 -2.277 1.00 97.69 79 ARG A N 1
ATOM 588 C CA . ARG A 1 79 ? 6.104 -2.388 -3.558 1.00 97.69 79 ARG A CA 1
ATOM 589 C C . ARG A 1 79 ? 6.645 -1.288 -4.467 1.00 97.69 79 ARG A C 1
ATOM 591 O O . ARG A 1 79 ? 7.746 -1.433 -4.996 1.00 97.69 79 ARG A O 1
ATOM 598 N N . VAL A 1 80 ? 5.900 -0.191 -4.611 1.00 98.06 80 VAL A N 1
ATOM 599 C CA . VAL A 1 80 ? 6.323 0.965 -5.417 1.00 98.06 80 VAL A CA 1
ATOM 600 C C . VAL A 1 80 ? 7.598 1.588 -4.840 1.00 98.06 80 VAL A C 1
ATOM 602 O O . VAL A 1 80 ? 8.536 1.861 -5.587 1.00 98.06 80 VAL A O 1
ATOM 605 N N . ASP A 1 81 ? 7.678 1.727 -3.513 1.00 97.94 81 ASP A N 1
ATOM 606 C CA . ASP A 1 81 ? 8.857 2.271 -2.832 1.00 97.94 81 ASP A CA 1
ATOM 607 C C . ASP A 1 81 ? 10.102 1.393 -3.002 1.00 97.94 81 ASP A C 1
ATOM 609 O O . ASP A 1 81 ? 11.197 1.902 -3.243 1.00 97.94 81 ASP A O 1
ATOM 613 N N . CYS A 1 82 ? 9.939 0.068 -2.960 1.00 96.56 82 CYS A N 1
ATOM 614 C CA . CYS A 1 82 ? 11.029 -0.863 -3.232 1.00 96.56 82 CYS A CA 1
ATOM 615 C C . CYS A 1 82 ? 11.597 -0.678 -4.649 1.00 96.56 82 CYS A C 1
ATOM 617 O O . CYS A 1 82 ? 12.810 -0.521 -4.810 1.00 96.56 82 CYS A O 1
ATOM 619 N N . LEU A 1 83 ? 10.725 -0.634 -5.662 1.00 96.50 83 LEU A N 1
ATOM 620 C CA . LEU A 1 83 ? 11.117 -0.419 -7.057 1.00 96.50 83 LEU A CA 1
ATOM 621 C C . LEU A 1 83 ? 11.865 0.907 -7.233 1.00 96.50 83 LEU A C 1
ATOM 623 O O . LEU A 1 83 ? 12.961 0.928 -7.795 1.00 96.50 83 LEU A O 1
ATOM 627 N N . PHE A 1 84 ? 11.301 1.999 -6.710 1.00 96.19 84 PHE A N 1
ATOM 628 C CA . PHE A 1 84 ? 11.904 3.326 -6.798 1.00 96.19 84 PHE A CA 1
ATOM 629 C C . PHE A 1 84 ? 13.294 3.367 -6.161 1.00 96.19 84 PHE A C 1
ATOM 631 O O . PHE A 1 84 ? 14.247 3.821 -6.792 1.00 96.19 84 PHE A O 1
ATOM 638 N N . ARG A 1 85 ? 13.441 2.850 -4.934 1.00 95.50 85 ARG A N 1
ATOM 639 C CA . ARG A 1 85 ? 14.719 2.876 -4.207 1.00 95.50 85 ARG A CA 1
ATOM 640 C C . ARG A 1 85 ? 15.824 2.105 -4.912 1.00 95.50 85 ARG A C 1
ATOM 642 O O . ARG A 1 85 ? 16.977 2.521 -4.829 1.00 95.50 85 ARG A O 1
ATOM 649 N N . VAL A 1 86 ? 15.503 0.985 -5.558 1.00 94.75 86 VAL A N 1
ATOM 650 C CA . VAL A 1 86 ? 16.493 0.223 -6.330 1.00 94.75 86 VAL A CA 1
ATOM 651 C C . VAL A 1 86 ? 16.935 1.036 -7.542 1.00 94.75 86 VAL A C 1
ATOM 653 O O . VAL A 1 86 ? 18.125 1.295 -7.687 1.00 94.75 86 VAL A O 1
ATOM 656 N N . LEU A 1 87 ? 15.988 1.504 -8.357 1.00 91.94 87 LEU A N 1
ATOM 657 C CA . LEU A 1 87 ? 16.293 2.235 -9.590 1.00 91.94 87 LEU A CA 1
ATOM 658 C C . LEU A 1 87 ? 17.035 3.547 -9.324 1.00 91.94 87 LEU A C 1
ATOM 660 O O . LEU A 1 87 ? 18.029 3.832 -9.985 1.00 91.94 87 LEU A O 1
ATOM 664 N N . ALA A 1 88 ? 16.611 4.313 -8.316 1.00 91.44 88 ALA A N 1
ATOM 665 C CA . ALA A 1 88 ? 17.257 5.569 -7.940 1.00 91.44 88 ALA A CA 1
ATOM 666 C C . ALA A 1 88 ? 18.723 5.382 -7.513 1.00 91.44 88 ALA A C 1
ATOM 668 O O . ALA A 1 88 ? 19.525 6.297 -7.672 1.00 91.44 88 ALA A O 1
ATOM 669 N N . LYS A 1 89 ? 19.079 4.206 -6.980 1.00 90.88 89 LYS A N 1
ATOM 670 C CA . LYS A 1 89 ? 20.449 3.886 -6.556 1.00 90.88 89 LYS A CA 1
ATOM 671 C C . LYS A 1 89 ? 21.316 3.305 -7.668 1.00 90.88 89 LYS A C 1
ATOM 673 O O . LYS A 1 89 ? 22.528 3.467 -7.614 1.00 90.88 89 LYS A O 1
ATOM 678 N N . THR A 1 90 ? 20.735 2.575 -8.617 1.00 91.31 90 THR A N 1
ATOM 679 C CA . THR A 1 90 ? 21.504 1.828 -9.628 1.00 91.31 90 THR A CA 1
ATOM 680 C C . THR A 1 90 ? 21.549 2.512 -10.988 1.00 91.31 90 THR A C 1
ATOM 682 O O . THR A 1 90 ? 22.440 2.217 -11.777 1.00 91.31 90 THR A O 1
ATOM 685 N N . MET A 1 91 ? 20.617 3.426 -11.267 1.00 80.56 91 MET A N 1
ATOM 686 C CA . MET A 1 91 ? 20.516 4.130 -12.548 1.00 80.56 91 MET A CA 1
ATOM 687 C C . MET A 1 91 ? 20.879 5.618 -12.465 1.00 80.56 91 MET A C 1
ATOM 689 O O . MET A 1 91 ? 20.657 6.356 -13.424 1.00 80.56 91 MET A O 1
ATOM 693 N N . SER A 1 92 ? 21.443 6.081 -11.347 1.00 74.94 92 SER A N 1
ATOM 694 C CA . SER A 1 92 ? 21.987 7.436 -11.260 1.00 74.94 92 SER A CA 1
ATOM 695 C C . SER A 1 92 ? 23.314 7.516 -12.018 1.00 74.94 92 SER A C 1
ATOM 697 O O . SER A 1 92 ? 24.297 6.893 -11.616 1.00 74.94 92 SER A O 1
ATOM 699 N N . SER A 1 93 ? 23.363 8.303 -13.088 1.00 69.31 93 SER A N 1
ATOM 700 C CA . SER A 1 93 ? 24.618 8.781 -13.667 1.00 69.31 93 SER A CA 1
ATOM 701 C C . SER A 1 93 ? 25.136 9.918 -12.784 1.00 69.31 93 SER A C 1
ATOM 703 O O . SER A 1 93 ? 24.675 11.051 -12.928 1.00 69.31 93 SER A O 1
ATOM 705 N N . GLY A 1 94 ? 25.974 9.594 -11.799 1.00 54.62 94 GLY A N 1
ATOM 706 C CA . GLY A 1 94 ? 26.681 10.607 -11.006 1.00 54.62 94 GLY A CA 1
ATOM 707 C C . GLY A 1 94 ? 27.542 11.526 -11.863 1.00 54.62 94 GLY A C 1
ATOM 708 O O . GLY A 1 94 ? 27.912 11.111 -12.985 1.00 54.62 94 GLY A O 1
#